Protein AF-A0A4C1ZL03-F1 (afdb_monomer_lite)

Structure (mmCIF, N/CA/C/O backbone):
data_AF-A0A4C1ZL03-F1
#
_entry.id   AF-A0A4C1ZL03-F1
#
loop_
_atom_site.group_PDB
_atom_site.id
_atom_site.type_symbol
_atom_site.label_atom_id
_atom_site.label_alt_id
_atom_site.label_comp_id
_atom_site.label_asym_id
_atom_site.label_entity_id
_atom_site.label_seq_id
_atom_site.pdbx_PDB_ins_code
_atom_site.Cartn_x
_atom_site.Cartn_y
_atom_site.Cartn_z
_atom_site.occupancy
_atom_site.B_iso_or_equiv
_atom_site.auth_seq_id
_atom_site.auth_comp_id
_atom_site.auth_asym_id
_atom_site.auth_atom_id
_atom_s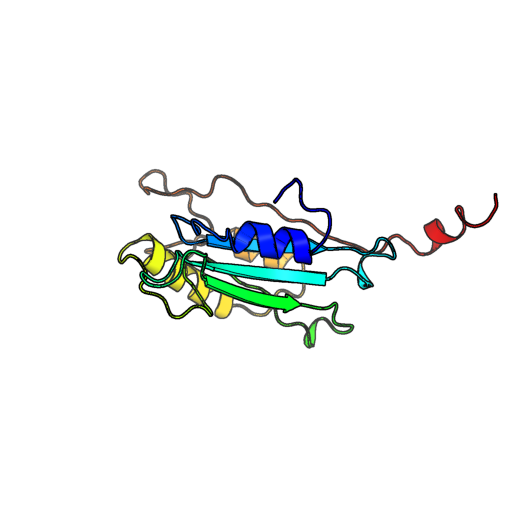ite.pdbx_PDB_model_num
ATOM 1 N N . MET A 1 1 ? -9.393 -13.201 6.104 1.00 74.69 1 MET A N 1
ATOM 2 C CA . MET A 1 1 ? -8.812 -13.179 4.743 1.00 74.69 1 MET A CA 1
ATOM 3 C C . MET A 1 1 ? -8.512 -14.567 4.201 1.00 74.69 1 MET A C 1
ATOM 5 O O . MET A 1 1 ? -9.157 -14.936 3.239 1.00 74.69 1 MET A O 1
ATOM 9 N N . LEU A 1 2 ? -7.644 -15.377 4.824 1.00 78.06 2 LEU A N 1
ATOM 10 C CA . LEU A 1 2 ? -7.278 -16.715 4.303 1.00 78.06 2 LEU A CA 1
ATOM 11 C C . LEU A 1 2 ? -8.440 -17.725 4.164 1.00 78.06 2 LEU A C 1
ATOM 13 O O . LEU A 1 2 ? -8.284 -18.742 3.504 1.00 78.06 2 LEU A O 1
ATOM 17 N N . ALA A 1 3 ? -9.590 -17.459 4.789 1.00 82.06 3 ALA A N 1
ATOM 18 C CA . ALA A 1 3 ? -10.792 -18.287 4.685 1.00 82.06 3 ALA A CA 1
ATOM 19 C C . ALA A 1 3 ? -11.801 -17.801 3.622 1.00 82.06 3 ALA A C 1
ATOM 21 O O . ALA A 1 3 ? -12.817 -18.464 3.428 1.00 82.06 3 ALA A O 1
ATOM 22 N N . ALA A 1 4 ? -11.564 -16.646 2.985 1.00 86.50 4 ALA A N 1
ATOM 23 C CA . ALA A 1 4 ? -12.469 -16.093 1.980 1.00 86.50 4 ALA A CA 1
ATOM 24 C C . ALA A 1 4 ? -12.402 -16.910 0.685 1.00 86.50 4 ALA A C 1
ATOM 26 O O . ALA A 1 4 ? -11.313 -17.213 0.197 1.00 86.50 4 ALA A O 1
ATOM 27 N N . LYS A 1 5 ? -13.565 -17.246 0.125 1.00 85.81 5 LYS A N 1
ATOM 28 C CA . LYS A 1 5 ? -13.698 -18.049 -1.101 1.00 85.81 5 LYS A CA 1
ATOM 29 C C . LYS A 1 5 ? -14.004 -17.233 -2.348 1.00 85.81 5 LYS A C 1
ATOM 31 O O . LYS A 1 5 ? -14.060 -17.801 -3.434 1.00 85.81 5 LYS A O 1
ATOM 36 N N . ASN A 1 6 ? -14.245 -15.939 -2.186 1.00 84.31 6 ASN A N 1
ATOM 37 C CA . ASN A 1 6 ? -14.479 -14.975 -3.253 1.00 84.31 6 ASN A CA 1
ATOM 38 C C . ASN A 1 6 ? -14.222 -13.555 -2.741 1.00 84.31 6 ASN A C 1
ATOM 40 O O . ASN A 1 6 ? -13.986 -13.329 -1.546 1.00 84.31 6 ASN A O 1
ATOM 44 N N . TYR A 1 7 ? -14.252 -12.605 -3.672 1.00 84.50 7 TYR A N 1
ATOM 45 C CA . TYR A 1 7 ? -14.077 -11.190 -3.382 1.00 84.50 7 TYR A CA 1
ATOM 46 C C . TYR A 1 7 ? -15.150 -10.668 -2.414 1.00 84.50 7 TYR A C 1
ATOM 48 O O . TYR A 1 7 ? -14.822 -9.934 -1.486 1.00 84.50 7 TYR A O 1
ATOM 56 N N . GLU A 1 8 ? -16.408 -11.079 -2.566 1.00 88.62 8 GLU A N 1
ATOM 57 C CA . GLU A 1 8 ? -17.522 -10.622 -1.729 1.00 88.62 8 GLU A CA 1
ATOM 58 C C . GLU A 1 8 ? -17.334 -11.031 -0.263 1.00 88.62 8 GLU A C 1
ATOM 60 O O . GLU A 1 8 ? -17.533 -10.231 0.654 1.00 88.62 8 GLU A O 1
ATOM 65 N N . GLU A 1 9 ? -16.896 -12.268 -0.022 1.00 91.38 9 GLU A N 1
ATOM 66 C CA . GLU A 1 9 ? -16.556 -12.753 1.312 1.00 91.38 9 GLU A CA 1
ATOM 67 C C . GLU A 1 9 ? -15.354 -12.008 1.892 1.00 91.38 9 GLU A C 1
ATOM 69 O O . GLU A 1 9 ? -15.373 -11.663 3.076 1.00 91.38 9 GLU A O 1
ATOM 74 N N . ALA A 1 10 ? -14.328 -11.739 1.080 1.00 91.06 10 ALA A N 1
ATOM 75 C CA . ALA A 1 10 ? -13.162 -10.972 1.501 1.00 91.06 10 ALA A CA 1
ATOM 76 C C . ALA A 1 10 ? -13.547 -9.533 1.880 1.00 91.06 10 ALA A C 1
ATOM 78 O O . ALA A 1 10 ? -13.186 -9.067 2.960 1.00 91.06 10 ALA A O 1
ATOM 79 N N . HIS A 1 11 ? -14.348 -8.866 1.047 1.00 91.56 11 HIS A N 1
ATOM 80 C CA . HIS A 1 11 ? -14.884 -7.534 1.307 1.00 91.56 11 HIS A CA 1
ATOM 81 C C . HIS A 1 11 ? -15.701 -7.507 2.602 1.00 91.56 11 HIS A C 1
ATOM 83 O O . HIS A 1 11 ? -15.475 -6.651 3.453 1.00 91.56 11 HIS A O 1
ATOM 89 N N . ARG A 1 12 ? -16.601 -8.479 2.809 1.00 92.88 12 ARG A N 1
ATOM 90 C CA . ARG A 1 12 ? -17.388 -8.591 4.047 1.00 92.88 12 ARG A CA 1
ATOM 91 C C . ARG A 1 12 ? -16.505 -8.767 5.284 1.00 92.88 12 ARG A C 1
ATOM 93 O O . ARG A 1 12 ? -16.781 -8.158 6.310 1.00 92.88 12 ARG A O 1
ATOM 100 N N . ILE A 1 13 ? -15.456 -9.588 5.197 1.00 93.44 13 ILE A N 1
ATOM 101 C CA . ILE A 1 13 ? -14.510 -9.779 6.308 1.00 93.44 13 ILE A CA 1
ATOM 102 C C . ILE A 1 13 ? -13.787 -8.470 6.639 1.00 93.44 13 ILE A C 1
ATOM 104 O O . ILE A 1 13 ? -13.601 -8.172 7.810 1.00 93.44 13 ILE A O 1
ATOM 108 N N . LEU A 1 14 ? -13.375 -7.700 5.631 1.00 93.94 14 LEU A N 1
ATOM 109 C CA . LEU A 1 14 ? -12.680 -6.426 5.844 1.00 93.94 14 LEU A CA 1
ATOM 110 C C . LEU A 1 14 ? -13.616 -5.330 6.363 1.00 93.94 14 LEU A C 1
ATOM 112 O O . LEU A 1 14 ? -13.188 -4.471 7.133 1.00 93.94 14 LEU A O 1
ATOM 116 N N . LEU A 1 15 ? -14.890 -5.379 5.967 1.00 93.56 15 LEU A N 1
ATOM 117 C CA . LEU A 1 15 ? -15.924 -4.482 6.472 1.00 93.56 15 LEU A CA 1
ATOM 118 C C . LEU A 1 15 ? -16.175 -4.710 7.969 1.00 93.56 15 LEU A C 1
ATOM 120 O O . LEU A 1 15 ? -16.457 -3.751 8.678 1.00 93.56 15 LEU A O 1
ATOM 124 N N . ASP A 1 16 ? -16.033 -5.955 8.435 1.00 92.88 16 ASP A N 1
ATOM 125 C CA . ASP A 1 16 ? -16.132 -6.361 9.843 1.00 92.88 16 ASP A CA 1
ATOM 126 C C . ASP A 1 16 ? -17.353 -5.756 10.559 1.00 92.88 16 ASP A C 1
ATOM 128 O O . ASP A 1 16 ? -17.251 -5.040 11.557 1.00 92.88 16 ASP A O 1
ATOM 132 N N . GLU A 1 17 ? -18.540 -5.987 9.990 1.00 90.62 17 GLU A N 1
ATOM 133 C CA . GLU A 1 17 ? -19.786 -5.450 10.536 1.00 90.62 17 GLU A CA 1
ATOM 134 C C . GLU A 1 17 ? -20.023 -5.914 11.984 1.00 90.62 17 GLU A C 1
ATOM 136 O O . GLU A 1 17 ? -19.937 -7.094 12.317 1.00 90.62 17 GLU A O 1
ATOM 141 N N . GLY A 1 18 ? -20.371 -4.960 12.841 1.00 89.19 18 GLY A N 1
ATOM 142 C CA . GLY A 1 18 ? -20.542 -5.100 14.283 1.00 89.19 18 GLY A CA 1
ATOM 143 C C . GLY A 1 18 ? -19.365 -4.572 15.109 1.00 89.19 18 GLY A C 1
ATOM 144 O O . GLY A 1 18 ? -19.578 -4.229 16.271 1.00 89.19 18 GLY A O 1
ATOM 145 N N . LEU A 1 19 ? -18.159 -4.474 14.538 1.00 88.69 19 LEU A N 1
ATOM 146 C CA . LEU A 1 19 ? -16.948 -4.065 15.265 1.00 88.69 19 LEU A CA 1
ATOM 147 C C . LEU A 1 19 ? -16.124 -3.034 14.489 1.00 88.69 19 LEU A C 1
ATOM 149 O O . LEU A 1 19 ? -15.834 -1.956 15.009 1.00 88.69 19 LEU A O 1
ATOM 153 N N . GLY A 1 20 ? -15.794 -3.349 13.240 1.00 91.06 20 GLY A N 1
ATOM 154 C CA . GLY A 1 20 ? -14.835 -2.612 12.435 1.00 91.06 20 GLY A CA 1
ATOM 155 C C . GLY A 1 20 ? -13.384 -2.867 12.850 1.00 91.06 20 GLY A C 1
ATOM 156 O O . GLY A 1 20 ? -13.068 -3.303 13.958 1.00 91.06 20 GLY A O 1
ATOM 157 N N . ALA A 1 21 ? -12.467 -2.540 11.945 1.00 91.12 21 ALA A N 1
ATOM 158 C CA . ALA A 1 21 ? -11.041 -2.651 12.197 1.00 91.12 21 ALA A CA 1
ATOM 159 C C . ALA A 1 21 ? -10.601 -1.695 13.318 1.00 91.12 21 ALA A C 1
ATOM 161 O O . ALA A 1 21 ? -10.973 -0.525 13.344 1.00 91.12 21 ALA A O 1
ATOM 162 N N . ALA A 1 22 ? -9.744 -2.175 14.220 1.00 88.38 22 ALA A N 1
ATOM 163 C CA . ALA A 1 22 ? -9.158 -1.324 15.257 1.00 88.38 22 ALA A CA 1
ATOM 164 C C . ALA A 1 22 ? -8.108 -0.356 14.685 1.00 88.38 22 ALA A C 1
ATOM 166 O O . ALA A 1 22 ? -8.024 0.792 15.111 1.00 88.38 22 ALA A O 1
ATOM 167 N N . ASN A 1 23 ? -7.325 -0.827 13.709 1.00 88.00 23 ASN A N 1
ATOM 168 C CA . ASN A 1 23 ? -6.247 -0.073 13.081 1.00 88.00 23 ASN A CA 1
ATOM 169 C C . ASN A 1 23 ? -6.431 -0.009 11.571 1.00 88.00 23 ASN A C 1
ATOM 171 O O . ASN A 1 23 ? -6.974 -0.923 10.951 1.00 88.00 23 ASN A O 1
ATOM 175 N N . GLY A 1 24 ? -5.895 1.064 11.004 1.00 90.81 24 GLY A N 1
ATOM 176 C CA . GLY A 1 24 ? -5.794 1.262 9.572 1.00 90.81 24 GLY A CA 1
ATOM 177 C C . GLY A 1 24 ? -4.784 0.356 8.888 1.00 90.81 24 GLY A C 1
ATOM 178 O O . GLY A 1 24 ? -3.693 0.151 9.422 1.00 90.81 24 GLY A O 1
ATOM 179 N N . PHE A 1 25 ? -5.113 -0.146 7.701 1.00 91.75 25 PHE A N 1
ATOM 180 C CA . PHE A 1 25 ? -4.168 -0.867 6.850 1.00 91.75 25 PHE A CA 1
ATOM 181 C C . PHE A 1 25 ? -4.586 -0.842 5.377 1.00 91.75 25 PHE A C 1
ATOM 183 O O . PHE A 1 25 ? -5.722 -0.533 5.029 1.00 91.75 25 PHE A O 1
ATOM 190 N N . SER A 1 26 ? -3.649 -1.204 4.504 1.00 92.25 26 SER A N 1
ATOM 191 C CA . SER A 1 26 ? -3.887 -1.425 3.079 1.00 92.25 26 SER A CA 1
ATOM 192 C C . SER A 1 26 ? -3.646 -2.895 2.761 1.00 92.25 26 SER A C 1
ATOM 194 O O . SER A 1 26 ? -2.692 -3.493 3.267 1.00 92.25 26 SER A O 1
ATOM 196 N N . VAL A 1 27 ? -4.518 -3.502 1.961 1.00 90.75 27 VAL A N 1
ATOM 197 C CA . VAL A 1 27 ? -4.391 -4.898 1.538 1.00 90.75 27 VAL A CA 1
ATOM 198 C C . VAL A 1 27 ? -4.429 -4.998 0.021 1.00 90.75 27 VAL A C 1
ATOM 200 O O . VAL A 1 27 ? -5.300 -4.435 -0.637 1.00 90.75 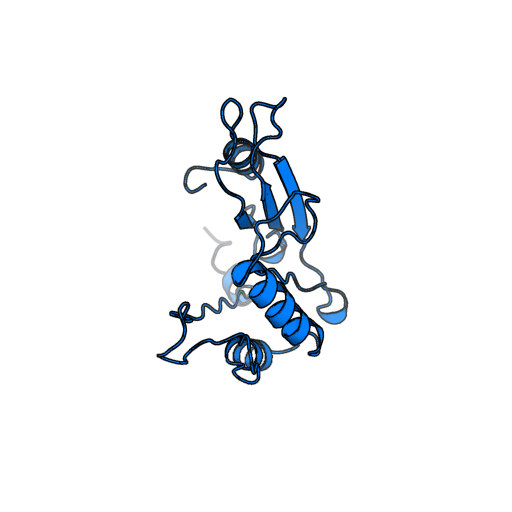27 VAL A O 1
ATOM 203 N N . ASN A 1 28 ? -3.477 -5.750 -0.526 1.00 88.25 28 ASN A N 1
ATOM 204 C CA . ASN A 1 28 ? -3.458 -6.142 -1.929 1.00 88.25 28 ASN A CA 1
ATOM 205 C C . ASN A 1 28 ? -4.014 -7.560 -2.048 1.00 88.25 28 ASN A C 1
ATOM 207 O O . ASN A 1 28 ? -3.544 -8.469 -1.362 1.00 88.25 28 ASN A O 1
ATOM 211 N N . MET A 1 29 ? -5.011 -7.750 -2.907 1.00 86.88 29 MET A N 1
ATOM 212 C CA . MET A 1 29 ? -5.637 -9.040 -3.173 1.00 86.88 29 MET A CA 1
ATOM 213 C C . MET A 1 29 ? -5.531 -9.384 -4.650 1.00 86.88 29 MET A C 1
ATOM 215 O O . MET A 1 29 ? -5.924 -8.592 -5.500 1.00 86.88 29 MET A O 1
ATOM 219 N N . PHE A 1 30 ? -5.062 -10.590 -4.941 1.00 82.88 30 PHE A N 1
ATOM 220 C CA . PHE A 1 30 ? -5.076 -11.163 -6.282 1.00 82.88 30 PHE A CA 1
ATOM 221 C C . PHE A 1 30 ? -6.182 -12.216 -6.331 1.00 82.88 30 PHE A C 1
ATOM 223 O O . PHE A 1 30 ? -6.173 -13.145 -5.521 1.00 82.88 30 PHE A O 1
ATOM 230 N N . TRP A 1 31 ? -7.134 -12.064 -7.250 1.00 79.50 31 TRP A N 1
ATOM 231 C CA . TRP A 1 31 ? -8.214 -13.025 -7.460 1.00 79.50 31 TRP A CA 1
ATOM 232 C C . TRP A 1 31 ? -8.158 -13.570 -8.883 1.00 79.50 31 TRP A C 1
ATOM 234 O O . TRP A 1 31 ? -8.140 -12.784 -9.822 1.00 79.50 31 TRP A O 1
ATOM 244 N N . THR A 1 32 ? -8.157 -14.892 -9.045 1.00 74.19 32 THR A N 1
ATOM 245 C CA . THR A 1 32 ? -8.247 -15.566 -10.350 1.00 74.19 32 THR A CA 1
ATOM 246 C C . THR A 1 32 ? -9.492 -16.446 -10.366 1.00 74.19 32 THR A C 1
ATOM 248 O O . THR A 1 32 ? -9.793 -17.121 -9.380 1.00 74.19 32 THR A O 1
ATOM 251 N N . ASP A 1 33 ? -10.228 -16.431 -11.473 1.00 70.38 33 ASP A N 1
ATOM 252 C CA . ASP A 1 33 ? -11.367 -17.323 -11.715 1.00 70.38 33 ASP A CA 1
ATOM 253 C C . ASP A 1 33 ? -10.932 -18.721 -12.206 1.00 70.38 33 ASP A C 1
ATOM 255 O O . ASP A 1 33 ? -11.769 -19.593 -12.435 1.00 70.38 33 ASP A O 1
ATOM 259 N N . GLY A 1 34 ? -9.618 -18.949 -12.331 1.00 66.44 34 GLY A N 1
ATOM 260 C CA . GLY A 1 34 ? -9.032 -20.209 -12.776 1.00 66.44 34 GLY A CA 1
ATOM 261 C C . GLY A 1 34 ? -8.833 -20.327 -14.289 1.00 66.44 34 GLY A C 1
ATOM 262 O O . GLY A 1 34 ? -8.356 -21.372 -14.728 1.00 66.44 34 GLY A O 1
ATOM 263 N N . GLN A 1 35 ? -9.146 -19.296 -15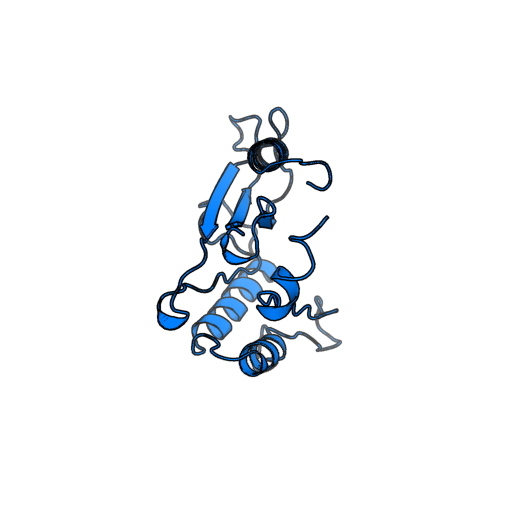.085 1.00 63.56 35 GLN A N 1
ATOM 264 C CA . GLN A 1 35 ? -8.984 -19.328 -16.548 1.00 63.56 35 GLN A CA 1
ATOM 265 C C . GLN A 1 35 ? -7.628 -18.807 -17.052 1.00 63.56 35 GLN A C 1
ATOM 267 O O . GLN A 1 35 ? -7.270 -19.003 -18.214 1.00 63.56 35 GLN A O 1
ATOM 272 N N . GLY A 1 36 ? -6.807 -18.250 -16.161 1.00 66.56 36 GLY A N 1
ATOM 273 C CA . GLY A 1 36 ? -5.439 -17.831 -16.458 1.00 66.56 36 GLY A CA 1
ATOM 274 C C . GLY A 1 36 ? -5.067 -16.534 -15.749 1.00 66.56 36 GLY A C 1
ATOM 275 O O . GLY A 1 36 ? -5.843 -15.985 -14.971 1.00 66.56 36 GLY A O 1
ATOM 276 N N . TRP A 1 37 ? -3.856 -16.032 -16.011 1.00 69.00 37 TRP A N 1
ATOM 277 C CA . TRP A 1 37 ? -3.382 -14.785 -15.400 1.00 69.00 37 TRP A CA 1
ATOM 278 C C . TRP A 1 37 ? -4.061 -13.536 -15.973 1.00 69.00 37 TRP A C 1
ATOM 280 O O . TRP A 1 37 ? -4.194 -12.531 -15.280 1.00 69.00 37 TRP A O 1
ATOM 290 N N . ARG A 1 38 ? -4.523 -13.601 -17.225 1.00 68.88 38 ARG A N 1
ATOM 291 C CA . ARG A 1 38 ? -5.239 -12.501 -17.893 1.00 68.88 38 ARG A CA 1
ATOM 292 C C . ARG A 1 38 ? -6.610 -12.224 -17.284 1.00 68.88 38 ARG A C 1
ATOM 294 O O . ARG A 1 38 ? -7.074 -11.092 -17.352 1.00 68.88 38 ARG A O 1
ATOM 301 N N . ASP A 1 39 ? -7.186 -13.234 -16.642 1.00 72.31 39 ASP A N 1
ATOM 302 C CA . ASP A 1 39 ? -8.443 -13.140 -15.902 1.00 72.31 39 ASP A CA 1
ATOM 303 C C . ASP A 1 39 ? -8.204 -12.862 -14.406 1.00 72.31 39 ASP A C 1
ATOM 305 O O . ASP A 1 39 ? -9.145 -12.759 -13.615 1.00 72.31 39 ASP A O 1
ATOM 309 N N . THR A 1 40 ? -6.938 -12.692 -13.993 1.00 76.56 40 THR A N 1
ATOM 310 C CA . THR A 1 40 ? -6.624 -12.232 -12.643 1.00 76.56 40 THR A CA 1
ATOM 311 C C . THR A 1 40 ? -6.996 -10.768 -12.496 1.00 76.56 40 THR A C 1
ATOM 313 O O . THR A 1 40 ? -6.525 -9.897 -13.228 1.00 76.56 40 THR A O 1
ATOM 316 N N . THR A 1 41 ? -7.774 -10.487 -11.462 1.00 82.06 41 THR A N 1
ATOM 317 C CA . THR A 1 41 ? -8.060 -9.129 -11.022 1.00 82.06 41 THR A CA 1
ATOM 318 C C . THR A 1 41 ? -7.240 -8.816 -9.778 1.00 82.06 41 THR A C 1
ATOM 320 O O . THR A 1 41 ? -7.211 -9.595 -8.819 1.00 82.06 41 THR A O 1
ATOM 323 N N . LEU A 1 42 ? -6.558 -7.671 -9.792 1.00 86.19 42 LEU A N 1
ATOM 324 C CA . LEU A 1 42 ? -5.856 -7.139 -8.632 1.00 86.19 42 LEU A CA 1
ATOM 325 C C . LEU A 1 42 ? -6.748 -6.102 -7.951 1.00 86.19 42 LEU A C 1
ATOM 327 O O . LEU A 1 42 ? -7.229 -5.167 -8.584 1.00 86.19 42 LEU A O 1
ATOM 331 N N . TYR A 1 43 ? -6.920 -6.226 -6.644 1.00 88.06 43 TYR A N 1
ATOM 332 C CA . TYR A 1 43 ? -7.596 -5.231 -5.827 1.00 88.06 43 TYR A CA 1
ATOM 333 C C . TYR A 1 43 ? -6.622 -4.659 -4.806 1.00 88.06 43 TYR A C 1
ATOM 335 O O . TYR A 1 43 ? -5.922 -5.408 -4.128 1.00 88.06 43 TYR A O 1
ATOM 343 N N . ASN A 1 44 ? -6.617 -3.342 -4.646 1.00 92.12 44 ASN A N 1
ATOM 344 C CA . ASN A 1 44 ? -6.064 -2.689 -3.468 1.00 92.12 44 ASN A CA 1
ATOM 345 C C . ASN A 1 44 ? -7.212 -2.132 -2.637 1.00 92.12 44 ASN A C 1
ATOM 347 O O . ASN A 1 44 ? -8.067 -1.422 -3.165 1.00 92.12 44 ASN A O 1
ATOM 351 N N . LEU A 1 45 ? -7.241 -2.459 -1.351 1.00 93.94 45 LEU A N 1
ATOM 352 C CA . LEU A 1 45 ? -8.237 -1.941 -0.427 1.00 93.94 45 LEU A CA 1
ATOM 353 C C . LEU A 1 45 ? -7.536 -1.181 0.680 1.00 93.94 45 LEU A C 1
ATOM 355 O O . LEU A 1 45 ? -6.674 -1.733 1.359 1.00 93.94 45 LEU A O 1
ATOM 359 N N . GLU A 1 46 ? -7.944 0.062 0.875 1.00 95.56 46 GLU A N 1
ATOM 360 C CA . GLU A 1 46 ? -7.644 0.806 2.087 1.00 95.56 46 GLU A CA 1
ATOM 361 C C . GLU A 1 46 ? -8.752 0.543 3.097 1.00 95.56 46 GLU A C 1
ATOM 363 O O . GLU A 1 46 ? -9.934 0.656 2.775 1.00 95.56 46 GLU A O 1
ATOM 368 N N . VAL A 1 47 ? -8.357 0.156 4.305 1.00 95.19 47 VAL A N 1
ATOM 369 C CA . VAL A 1 47 ? -9.247 -0.181 5.411 1.00 95.19 47 VAL A CA 1
ATOM 370 C C . VAL A 1 47 ? -8.939 0.767 6.548 1.00 95.19 47 VAL A C 1
ATOM 372 O O . VAL A 1 47 ? -7.818 0.762 7.053 1.00 95.19 47 VAL A O 1
ATOM 375 N N . ALA A 1 48 ? -9.923 1.558 6.958 1.00 94.94 48 ALA A N 1
ATOM 376 C CA . ALA A 1 48 ? -9.810 2.423 8.121 1.00 94.94 48 ALA A CA 1
ATOM 377 C C . ALA A 1 48 ? -10.783 2.007 9.228 1.00 94.94 48 ALA A C 1
ATOM 379 O O . ALA A 1 48 ? -11.808 1.373 8.946 1.00 94.94 48 ALA A O 1
ATOM 380 N N . PRO A 1 49 ? -10.487 2.376 10.488 1.00 92.69 49 PRO A N 1
ATOM 381 C CA . PRO A 1 49 ? -11.386 2.119 11.598 1.00 92.69 49 PRO A CA 1
ATOM 382 C C . PRO A 1 49 ? -12.782 2.684 11.380 1.00 92.69 49 PRO A C 1
ATOM 384 O O . PRO A 1 49 ? -12.998 3.589 10.565 1.00 92.69 49 PRO A O 1
ATOM 387 N N . SER A 1 50 ? -13.731 2.152 12.143 1.00 89.06 50 SER A N 1
ATOM 388 C CA . SER A 1 50 ? -15.105 2.627 12.079 1.00 89.06 50 SER A CA 1
ATOM 389 C C . SER A 1 50 ? -15.203 4.115 12.412 1.00 89.06 50 SER A C 1
ATOM 391 O O . SER A 1 50 ? -14.526 4.611 13.316 1.00 89.06 50 SER A O 1
ATOM 393 N N . LYS A 1 51 ? -16.089 4.831 11.712 1.00 81.38 51 LYS A N 1
ATOM 394 C CA . LYS A 1 51 ? -16.552 6.133 12.207 1.00 81.38 51 LYS A CA 1
ATOM 395 C C . LYS A 1 51 ? -17.359 5.885 13.475 1.00 81.38 51 LYS A C 1
ATOM 397 O O . LYS A 1 51 ? -18.064 4.889 13.556 1.00 81.38 51 LYS A O 1
ATOM 402 N N . THR A 1 52 ? -17.311 6.804 14.435 1.00 70.25 52 THR A N 1
ATOM 403 C CA . THR A 1 52 ? -17.954 6.661 15.757 1.00 70.25 52 THR A CA 1
ATOM 404 C C . THR A 1 52 ? -19.444 6.285 15.701 1.00 70.25 52 THR A C 1
ATOM 406 O O . THR A 1 52 ? -19.973 5.726 16.656 1.00 70.25 52 THR A O 1
ATOM 409 N N . GLU A 1 53 ? -20.124 6.588 14.595 1.00 73.81 53 GLU A N 1
ATOM 410 C CA . GLU A 1 53 ? -21.557 6.338 14.392 1.00 73.81 53 GLU A CA 1
ATOM 411 C C . GLU A 1 53 ? -21.862 5.049 13.614 1.00 73.81 53 GLU A C 1
ATOM 413 O O . GLU A 1 53 ? -23.008 4.606 13.570 1.00 73.81 53 GLU A O 1
ATOM 418 N N . GLU A 1 54 ? -20.852 4.432 13.005 1.00 77.69 54 GLU A N 1
ATOM 419 C CA . GLU A 1 54 ? -20.983 3.181 12.268 1.00 77.69 54 GLU A CA 1
ATOM 420 C C . GLU A 1 54 ? -20.369 2.047 13.105 1.00 77.69 54 GLU A C 1
ATOM 422 O O . GLU A 1 54 ? -19.468 2.260 13.913 1.00 77.69 54 GLU A O 1
ATOM 427 N N . ALA A 1 55 ? -20.865 0.822 12.955 1.00 89.81 55 ALA A N 1
ATOM 428 C CA . ALA A 1 55 ? -20.273 -0.364 13.573 1.00 89.81 55 ALA A CA 1
ATOM 429 C C . ALA A 1 55 ? -19.602 -1.209 12.483 1.00 89.81 55 ALA A C 1
ATOM 431 O O . ALA A 1 55 ? -19.986 -2.352 12.279 1.00 89.81 55 ALA A O 1
ATOM 432 N N . ARG A 1 56 ? -18.706 -0.619 11.683 1.00 92.88 56 ARG A N 1
ATOM 433 C CA . ARG A 1 56 ? -18.020 -1.301 10.570 1.00 92.88 56 ARG A CA 1
ATOM 434 C C . ARG A 1 56 ? -16.820 -0.495 10.082 1.00 92.88 56 ARG A C 1
ATOM 436 O O . ARG A 1 56 ? -16.824 0.728 10.157 1.00 92.88 56 ARG A O 1
ATOM 443 N N . SER A 1 57 ? -15.825 -1.160 9.516 1.00 95.12 57 SER A N 1
ATOM 444 C CA . SER A 1 57 ? -14.681 -0.502 8.883 1.00 95.12 57 SER A CA 1
ATOM 445 C C . SER A 1 57 ? -15.115 0.416 7.738 1.00 95.12 57 SER A C 1
ATOM 447 O O . SER A 1 57 ? -16.105 0.169 7.049 1.00 95.12 57 SER A O 1
ATOM 449 N N . GLN A 1 58 ? -14.315 1.442 7.473 1.00 95.12 58 GLN A N 1
ATOM 450 C CA . GLN A 1 58 ? -14.394 2.197 6.226 1.00 95.12 58 GLN A CA 1
ATOM 451 C C . GLN A 1 58 ? -13.509 1.510 5.187 1.00 95.12 58 GLN A C 1
ATOM 453 O O . GLN A 1 58 ? -12.375 1.150 5.500 1.00 95.12 58 GLN A O 1
ATOM 458 N N . LEU A 1 59 ? -14.011 1.345 3.964 1.00 94.75 59 LEU A N 1
ATOM 459 C CA . LEU A 1 59 ? -13.283 0.700 2.873 1.00 94.75 59 LEU A CA 1
ATOM 460 C C . LEU A 1 59 ? -13.230 1.612 1.649 1.00 94.75 59 LEU A C 1
ATOM 462 O O . LEU A 1 59 ? -14.261 2.140 1.235 1.00 94.75 59 LEU A O 1
ATOM 466 N N . ASP A 1 60 ? -12.053 1.729 1.038 1.00 95.31 60 ASP A N 1
ATOM 467 C CA . ASP A 1 60 ? -11.901 2.231 -0.329 1.00 95.31 60 ASP A CA 1
ATOM 468 C C . ASP A 1 60 ? -11.243 1.161 -1.203 1.00 95.31 60 ASP A C 1
ATOM 470 O O . ASP A 1 60 ? -10.102 0.747 -0.967 1.00 95.31 60 ASP A O 1
ATOM 474 N N . VAL A 1 61 ? -11.981 0.704 -2.213 1.00 92.75 61 VAL A N 1
ATOM 475 C CA . VAL A 1 61 ? -11.582 -0.391 -3.096 1.00 92.75 61 VAL A CA 1
ATOM 476 C C . VAL A 1 61 ? -11.155 0.166 -4.446 1.00 92.75 61 VAL A C 1
ATOM 478 O O . VAL A 1 61 ? -11.957 0.752 -5.171 1.00 92.75 61 VAL A O 1
ATOM 481 N N . ARG A 1 62 ? -9.918 -0.134 -4.842 1.00 90.75 62 ARG A N 1
ATOM 482 C CA . ARG A 1 62 ? -9.418 0.090 -6.196 1.00 90.75 62 ARG A CA 1
ATOM 483 C C . ARG A 1 62 ? -9.191 -1.241 -6.900 1.00 90.75 62 ARG A C 1
ATOM 485 O O . ARG A 1 62 ? -8.480 -2.102 -6.391 1.00 90.75 62 ARG A O 1
ATOM 492 N N . CYS A 1 63 ? -9.796 -1.395 -8.071 1.00 87.81 63 CYS A N 1
ATOM 493 C CA . CYS A 1 63 ? -9.674 -2.573 -8.924 1.00 87.81 63 CYS A CA 1
ATOM 494 C C . CYS A 1 63 ? -8.739 -2.271 -10.099 1.00 87.81 63 CYS A C 1
ATOM 496 O O . CYS A 1 63 ? -8.851 -1.217 -10.726 1.00 87.81 63 CYS A O 1
ATOM 498 N N . PHE A 1 64 ? -7.848 -3.206 -10.403 1.00 83.25 64 PHE A N 1
ATOM 499 C CA . PHE A 1 64 ? -6.905 -3.162 -11.510 1.00 83.25 64 PHE A CA 1
ATOM 500 C C . PHE A 1 64 ? -7.120 -4.411 -12.360 1.00 83.25 64 PHE A C 1
ATOM 502 O O . PHE A 1 64 ? -6.911 -5.539 -11.905 1.00 83.25 64 PHE A O 1
ATOM 509 N N . CYS A 1 65 ? -7.564 -4.192 -13.591 1.00 74.44 65 CYS A N 1
ATOM 510 C CA . CYS A 1 65 ? -7.690 -5.242 -14.589 1.00 74.44 65 CYS A CA 1
ATOM 511 C C . CYS A 1 65 ? -6.396 -5.339 -15.395 1.00 74.44 65 CYS A C 1
ATOM 513 O O . CYS A 1 65 ? -5.641 -4.368 -15.497 1.00 74.44 65 CYS A O 1
ATOM 515 N N . TRP A 1 66 ? -6.161 -6.500 -16.000 1.00 72.94 66 TRP A N 1
ATOM 516 C CA . TRP A 1 66 ? -5.051 -6.667 -16.924 1.00 72.94 66 TRP A CA 1
ATOM 517 C C . TRP A 1 66 ? -5.155 -5.663 -18.083 1.00 72.94 66 TRP A C 1
ATOM 519 O O . TRP A 1 66 ? -6.203 -5.537 -18.721 1.00 72.94 66 TRP A O 1
ATOM 529 N N . ALA A 1 67 ? -4.064 -4.944 -18.347 1.00 67.31 67 ALA A N 1
ATOM 530 C CA . ALA A 1 67 ? -3.953 -4.027 -19.471 1.00 67.31 67 ALA A CA 1
ATOM 531 C C . ALA A 1 67 ? -3.127 -4.683 -20.592 1.00 67.31 67 ALA A C 1
ATOM 533 O O . ALA A 1 67 ? -2.057 -5.228 -20.311 1.00 67.31 67 ALA A O 1
ATOM 534 N N . PRO A 1 68 ? -3.580 -4.617 -21.858 1.00 64.50 68 PRO A N 1
ATOM 535 C CA . PRO A 1 68 ? -2.880 -5.231 -22.985 1.00 64.50 68 PRO A CA 1
ATOM 536 C C . PRO A 1 68 ? -1.564 -4.551 -23.352 1.00 64.50 68 PRO A C 1
ATOM 538 O O . PRO A 1 68 ? -0.712 -5.177 -23.978 1.00 64.50 68 PRO A O 1
ATOM 541 N N . ASP A 1 69 ? -1.397 -3.28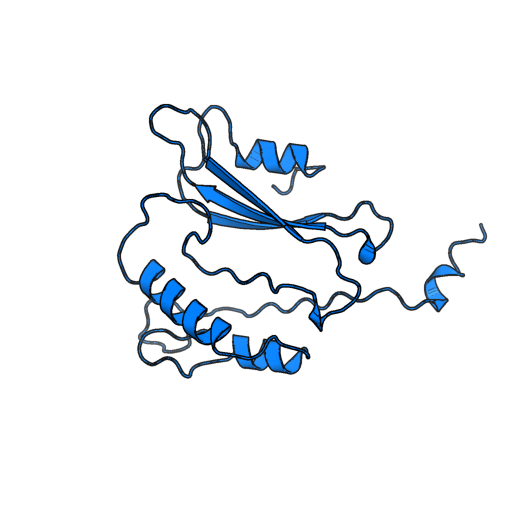9 -22.963 1.00 68.00 69 ASP A N 1
ATOM 542 C CA . ASP A 1 69 ? -0.179 -2.522 -23.173 1.00 68.00 69 ASP A CA 1
ATOM 543 C C . ASP A 1 69 ? 0.357 -2.032 -21.825 1.00 68.00 69 ASP A C 1
ATOM 545 O O . ASP A 1 69 ? -0.322 -1.288 -21.110 1.00 68.00 69 ASP A O 1
ATOM 549 N N . ALA A 1 70 ? 1.590 -2.427 -21.504 1.00 64.69 70 ALA A N 1
ATOM 550 C CA . ALA A 1 70 ? 2.294 -2.003 -20.299 1.00 64.69 70 ALA A CA 1
ATOM 551 C C . ALA A 1 70 ? 2.434 -0.473 -20.216 1.00 64.69 70 ALA A C 1
ATOM 553 O O . ALA A 1 70 ? 2.395 0.071 -19.118 1.00 64.69 70 ALA A O 1
ATOM 554 N N . ALA A 1 71 ? 2.522 0.230 -21.352 1.00 67.00 71 ALA A N 1
ATOM 555 C CA . ALA A 1 71 ? 2.592 1.693 -21.378 1.00 67.00 71 ALA A CA 1
ATOM 556 C C . ALA A 1 71 ? 1.277 2.372 -20.950 1.00 67.00 71 ALA A C 1
ATOM 558 O O . ALA A 1 71 ? 1.282 3.540 -20.568 1.00 67.00 71 ALA A O 1
ATOM 559 N N . SER A 1 72 ? 0.156 1.647 -21.005 1.00 67.75 72 SER A N 1
ATOM 560 C CA . SER A 1 72 ? -1.164 2.117 -20.561 1.00 67.75 72 SER A CA 1
ATOM 561 C C . SER A 1 72 ? -1.538 1.649 -19.151 1.00 67.75 72 SER A C 1
ATOM 563 O O . SER A 1 72 ? -2.563 2.069 -18.616 1.00 67.75 72 SER A O 1
ATOM 565 N N . ALA A 1 73 ? -0.727 0.774 -18.550 1.00 73.44 73 ALA A N 1
ATOM 566 C CA . ALA A 1 73 ? -0.967 0.252 -17.216 1.00 73.44 73 ALA A CA 1
ATOM 567 C C . ALA A 1 73 ? -0.515 1.267 -16.158 1.00 73.44 73 ALA A C 1
ATOM 569 O O . ALA A 1 73 ? 0.642 1.687 -16.129 1.00 73.44 73 ALA A O 1
ATOM 570 N N . GLU A 1 74 ? -1.414 1.635 -15.247 1.00 75.00 74 GLU A N 1
ATOM 571 C CA . GLU A 1 74 ? -1.035 2.428 -14.079 1.00 75.00 74 GLU A CA 1
ATOM 572 C C . GLU A 1 74 ? -0.414 1.523 -13.004 1.00 75.00 74 GLU A C 1
ATOM 574 O O . GLU A 1 74 ? -1.054 0.549 -12.588 1.00 75.00 74 GLU A O 1
ATOM 579 N N . PRO A 1 75 ? 0.802 1.823 -12.510 1.00 81.81 75 PRO A N 1
ATOM 580 C CA . PRO A 1 75 ? 1.393 1.050 -11.430 1.00 81.81 75 PRO A CA 1
ATOM 581 C C . PRO A 1 75 ? 0.616 1.276 -10.130 1.00 81.81 75 PRO A C 1
ATOM 583 O O . PRO A 1 75 ? 0.313 2.408 -9.745 1.00 81.81 75 PRO A O 1
ATOM 586 N N . LEU A 1 76 ? 0.344 0.190 -9.406 1.00 86.88 76 LEU A N 1
ATOM 587 C CA . LEU A 1 76 ? -0.139 0.276 -8.035 1.00 86.88 76 LEU A CA 1
ATOM 588 C C . LEU A 1 76 ? 1.057 0.456 -7.094 1.00 86.88 76 LEU A C 1
ATOM 590 O O . LEU A 1 76 ? 1.831 -0.474 -6.872 1.00 86.88 76 LEU A O 1
ATOM 594 N N . ILE A 1 77 ? 1.174 1.647 -6.514 1.00 89.12 77 ILE A N 1
ATOM 595 C CA . ILE A 1 77 ? 2.195 1.993 -5.524 1.00 89.12 77 ILE A CA 1
ATOM 596 C C . ILE A 1 77 ? 1.476 2.367 -4.229 1.00 89.12 77 ILE A C 1
ATOM 598 O O . ILE A 1 77 ? 0.563 3.189 -4.238 1.00 89.12 77 ILE A O 1
ATOM 602 N N . HIS A 1 78 ? 1.876 1.760 -3.114 1.00 91.12 78 HIS A N 1
ATOM 603 C CA . HIS A 1 78 ? 1.308 2.052 -1.799 1.00 91.12 78 HIS A CA 1
ATOM 604 C C . HIS A 1 78 ? 2.391 1.946 -0.723 1.00 91.12 78 HIS A C 1
ATOM 606 O O . HIS A 1 78 ? 3.318 1.144 -0.843 1.00 91.12 78 HIS A O 1
ATOM 612 N N . CYS A 1 79 ? 2.305 2.789 0.303 1.00 91.81 79 CYS A N 1
ATOM 613 C CA . CYS A 1 79 ? 3.213 2.777 1.448 1.00 91.81 79 CYS A CA 1
ATOM 614 C C . CYS A 1 79 ? 2.407 2.637 2.751 1.00 91.81 79 CYS A C 1
ATOM 616 O O . CYS A 1 79 ? 1.655 1.685 2.894 1.00 91.81 79 CYS A O 1
ATOM 618 N N . ASN A 1 80 ? 2.590 3.509 3.742 1.00 91.56 80 ASN A N 1
ATOM 619 C CA . ASN A 1 80 ? 1.919 3.374 5.042 1.00 91.56 80 ASN A CA 1
ATOM 620 C C . ASN A 1 80 ? 0.828 4.417 5.281 1.00 91.56 80 ASN A C 1
ATOM 622 O O . ASN A 1 80 ? 0.104 4.289 6.263 1.00 91.56 80 ASN A O 1
ATOM 626 N N . ARG A 1 81 ? 0.711 5.417 4.404 1.00 92.19 81 ARG A N 1
ATOM 627 C CA . ARG A 1 81 ? -0.370 6.400 4.445 1.00 92.19 81 ARG A CA 1
ATOM 628 C C . ARG A 1 81 ? -1.576 5.953 3.618 1.00 92.19 81 ARG A C 1
ATOM 630 O O . ARG A 1 81 ? -1.421 5.151 2.693 1.00 92.19 81 ARG A O 1
ATOM 637 N N . TYR A 1 82 ? -2.742 6.514 3.903 1.00 93.31 82 TYR A N 1
ATOM 638 C CA . TYR A 1 82 ? -3.888 6.435 2.999 1.00 93.31 82 TYR A CA 1
ATOM 639 C C . TYR A 1 82 ? -3.678 7.335 1.779 1.00 93.31 82 TYR A C 1
ATOM 641 O O . TYR A 1 82 ? -3.276 8.492 1.891 1.00 93.31 82 TYR A O 1
ATOM 649 N N . GLU A 1 83 ? -3.969 6.802 0.599 1.00 91.62 83 GLU A N 1
ATOM 650 C CA . GLU A 1 83 ? -3.967 7.542 -0.661 1.00 91.62 83 GLU A CA 1
ATOM 651 C C . GLU A 1 83 ? -5.379 7.991 -1.053 1.00 91.62 83 GLU A C 1
ATOM 653 O O . GLU A 1 83 ? -5.524 8.953 -1.807 1.00 91.62 83 GLU A O 1
ATOM 658 N N . ARG A 1 84 ? -6.421 7.284 -0.585 1.00 93.81 84 ARG A N 1
ATOM 659 C CA . ARG A 1 84 ? -7.803 7.453 -1.067 1.00 93.81 84 ARG A CA 1
ATOM 660 C C . ARG A 1 84 ? -8.795 7.717 0.056 1.00 93.81 84 ARG A C 1
ATOM 662 O O . ARG A 1 84 ? -9.637 8.606 -0.077 1.00 93.81 84 ARG A O 1
ATOM 669 N N . LEU A 1 85 ? -8.686 7.004 1.178 1.00 92.38 85 LEU A N 1
ATOM 670 C CA . LEU A 1 85 ? -9.507 7.299 2.349 1.00 92.38 85 LEU A CA 1
ATOM 671 C C . LEU A 1 85 ? -9.079 8.621 2.992 1.00 92.38 85 LEU A C 1
ATOM 673 O O . LEU A 1 85 ? -7.954 8.778 3.455 1.00 92.38 85 LEU A O 1
ATOM 677 N N . ASN A 1 86 ? -10.015 9.566 3.079 1.00 90.19 86 ASN A N 1
ATOM 678 C CA . ASN A 1 86 ? -9.815 10.816 3.804 1.00 90.19 86 ASN A CA 1
ATOM 679 C C . ASN A 1 86 ? -10.169 10.629 5.288 1.00 90.19 86 ASN A C 1
ATOM 681 O O . ASN A 1 86 ? -11.288 10.929 5.715 1.00 90.19 86 ASN A O 1
ATOM 685 N N . VAL A 1 87 ? -9.226 10.084 6.053 1.00 90.12 87 VAL A N 1
ATOM 686 C CA . VAL A 1 87 ? -9.346 9.842 7.497 1.00 90.12 87 VAL A CA 1
ATOM 687 C C . VAL A 1 87 ? -8.203 10.515 8.248 1.00 90.12 87 VAL A C 1
ATOM 689 O O . VAL A 1 87 ? -7.158 10.813 7.675 1.00 90.12 87 VAL A O 1
ATOM 692 N N . GLU A 1 88 ? -8.398 10.777 9.539 1.00 88.81 88 GLU A N 1
ATOM 693 C CA . GLU A 1 88 ? -7.326 11.321 10.368 1.00 88.81 88 GLU A CA 1
ATOM 694 C C . GLU A 1 88 ? -6.229 10.268 10.566 1.00 88.81 88 GLU A C 1
ATOM 696 O O . GLU A 1 88 ? -6.463 9.193 11.120 1.00 88.81 88 GLU A O 1
ATOM 701 N N . GLU A 1 89 ? -5.025 10.592 10.105 1.00 88.75 89 GLU A N 1
ATOM 702 C CA . GLU A 1 89 ? -3.846 9.754 10.274 1.00 88.75 89 GLU A CA 1
ATOM 703 C C . GLU A 1 89 ? -3.049 10.159 11.511 1.00 88.75 89 GLU A C 1
ATOM 705 O O . GLU A 1 89 ? -2.980 11.330 11.901 1.00 88.75 89 GLU A O 1
ATOM 710 N N . VAL A 1 90 ? -2.373 9.174 12.101 1.00 87.69 90 VAL A N 1
ATOM 711 C CA . VAL A 1 90 ? -1.362 9.440 13.123 1.00 87.69 90 VAL A CA 1
ATOM 712 C C . VAL A 1 90 ? -0.258 10.326 12.545 1.00 87.69 90 VAL A C 1
ATOM 714 O O . VAL A 1 90 ? 0.148 10.174 11.398 1.00 87.69 90 VAL A O 1
ATOM 717 N N . LYS A 1 91 ? 0.262 11.256 13.342 1.00 88.56 91 LYS A N 1
ATOM 718 C CA . LYS A 1 91 ? 1.404 12.088 12.940 1.00 88.56 91 LYS A CA 1
ATOM 719 C C . LYS A 1 91 ? 2.720 11.409 13.309 1.00 88.56 91 LYS A C 1
ATOM 721 O O . LYS A 1 91 ? 2.769 10.622 14.253 1.00 88.56 91 LYS A O 1
ATOM 726 N N . GLY A 1 92 ? 3.791 11.773 12.606 1.00 89.69 92 GLY A N 1
ATOM 727 C CA . GLY A 1 92 ? 5.159 11.381 12.941 1.00 89.69 92 GLY A CA 1
ATOM 728 C C . GLY A 1 92 ? 5.831 10.482 11.897 1.00 89.69 92 GLY A C 1
ATOM 729 O O . GLY A 1 92 ? 5.380 10.423 10.746 1.00 89.69 92 GLY A O 1
ATOM 730 N N . PRO A 1 93 ? 6.898 9.760 12.294 1.00 90.94 93 PRO A N 1
ATOM 731 C CA . PRO A 1 93 ? 7.847 9.158 11.357 1.00 90.94 93 PRO A CA 1
ATOM 732 C C . PRO A 1 93 ? 7.247 8.164 10.360 1.00 90.94 93 PRO A C 1
ATOM 734 O O . PRO A 1 93 ? 7.742 8.042 9.243 1.00 90.94 93 PRO A O 1
ATOM 737 N N . ILE A 1 94 ? 6.163 7.467 10.720 1.00 90.19 94 ILE A N 1
ATOM 738 C CA . ILE A 1 94 ? 5.515 6.495 9.827 1.00 90.19 94 ILE A CA 1
ATOM 739 C C . ILE A 1 94 ? 4.909 7.162 8.583 1.00 90.19 94 ILE A C 1
ATOM 741 O O . ILE A 1 94 ? 5.121 6.689 7.464 1.00 90.19 94 ILE A O 1
ATOM 745 N N . ILE A 1 95 ? 4.207 8.286 8.763 1.00 93.06 95 ILE A N 1
ATOM 746 C CA . ILE A 1 95 ? 3.585 9.024 7.658 1.00 93.06 95 ILE A CA 1
ATOM 747 C C . ILE A 1 95 ? 4.637 9.832 6.905 1.00 93.06 95 ILE A C 1
ATOM 749 O O . ILE A 1 95 ? 4.642 9.827 5.676 1.00 93.06 95 ILE A O 1
ATOM 753 N N . GLU A 1 96 ? 5.583 10.452 7.609 1.00 93.69 96 GLU A N 1
ATOM 754 C CA . GLU A 1 96 ? 6.695 11.175 6.981 1.00 93.69 96 GLU A CA 1
ATOM 755 C C . GLU A 1 96 ? 7.548 10.253 6.094 1.00 93.69 96 GLU A C 1
ATOM 757 O O . GLU A 1 96 ? 7.812 10.586 4.936 1.00 93.69 96 GLU A O 1
ATOM 762 N N . SER A 1 97 ? 7.892 9.055 6.585 1.00 94.06 97 SER A N 1
ATOM 763 C CA . SER A 1 97 ? 8.576 8.017 5.805 1.00 94.06 97 SER A CA 1
ATOM 764 C C . SER A 1 97 ? 7.754 7.577 4.602 1.00 94.06 97 SER A C 1
ATOM 766 O O . SER A 1 97 ? 8.296 7.423 3.507 1.00 94.06 97 SER A O 1
ATOM 768 N N . SER A 1 98 ? 6.444 7.385 4.782 1.00 93.81 98 SER A N 1
ATOM 769 C CA . SER A 1 98 ? 5.546 7.026 3.686 1.00 93.81 98 SER A CA 1
ATOM 770 C C . SER A 1 98 ? 5.571 8.081 2.581 1.00 93.81 98 SER A C 1
ATOM 772 O O . SER A 1 98 ? 5.775 7.740 1.420 1.00 93.81 98 SER A O 1
ATOM 774 N N . ILE A 1 99 ? 5.421 9.361 2.932 1.00 94.19 99 ILE A N 1
ATOM 775 C CA . ILE A 1 99 ? 5.448 10.478 1.978 1.00 94.19 99 ILE A CA 1
ATOM 776 C C . ILE A 1 99 ? 6.807 10.555 1.271 1.00 94.19 99 ILE A C 1
ATOM 778 O O . ILE A 1 99 ? 6.859 10.709 0.051 1.00 94.19 99 ILE A O 1
ATOM 782 N N . ALA A 1 100 ? 7.908 10.427 2.016 1.00 94.50 100 ALA A N 1
ATOM 783 C CA . ALA A 1 100 ? 9.255 10.488 1.459 1.00 94.50 100 ALA A CA 1
ATOM 784 C C . ALA A 1 100 ? 9.524 9.351 0.459 1.00 94.50 100 ALA A C 1
ATOM 786 O O . ALA A 1 100 ? 9.976 9.617 -0.655 1.00 94.50 100 ALA A O 1
ATOM 787 N N . ARG A 1 101 ? 9.191 8.101 0.811 1.00 94.81 101 ARG A N 1
ATOM 788 C CA . ARG A 1 101 ? 9.368 6.942 -0.080 1.00 94.81 101 ARG A CA 1
ATOM 789 C C . ARG A 1 101 ? 8.491 7.042 -1.322 1.00 94.81 101 ARG A C 1
ATOM 791 O O . ARG A 1 101 ? 8.988 6.821 -2.420 1.00 94.81 101 ARG A O 1
ATOM 798 N N . LEU A 1 102 ? 7.230 7.451 -1.174 1.00 93.94 102 LEU A N 1
ATOM 799 C CA . LEU A 1 102 ? 6.340 7.682 -2.316 1.00 93.94 102 LEU A CA 1
ATOM 800 C C . LEU A 1 102 ? 6.892 8.744 -3.261 1.00 93.94 102 LEU A C 1
ATOM 802 O O . LEU A 1 102 ? 6.876 8.550 -4.472 1.00 93.94 102 LEU A O 1
ATOM 806 N N . LYS A 1 103 ? 7.434 9.842 -2.725 1.00 93.38 103 LYS A N 1
ATOM 807 C CA . LYS A 1 103 ? 8.065 10.883 -3.541 1.00 93.38 103 LYS A CA 1
ATOM 808 C C . LYS A 1 103 ? 9.238 10.335 -4.357 1.00 93.38 103 LYS A C 1
ATOM 810 O O . LYS A 1 103 ? 9.359 10.690 -5.525 1.00 93.38 103 LYS A O 1
ATOM 815 N N . VAL A 1 104 ? 10.079 9.485 -3.763 1.00 93.56 104 VAL A N 1
ATOM 816 C CA . VAL A 1 104 ? 11.186 8.830 -4.480 1.00 93.56 104 VAL A CA 1
ATOM 817 C C . VAL A 1 104 ? 10.640 7.916 -5.575 1.00 93.56 104 VAL A C 1
ATOM 819 O O . VAL A 1 104 ? 11.024 8.081 -6.729 1.00 93.56 104 VAL A O 1
ATOM 822 N N . ILE A 1 105 ? 9.691 7.031 -5.254 1.00 92.94 105 ILE A N 1
ATOM 823 C CA . ILE A 1 105 ? 9.102 6.096 -6.226 1.00 92.94 105 ILE A CA 1
ATOM 824 C C . ILE A 1 105 ? 8.476 6.850 -7.409 1.00 92.94 105 ILE A C 1
ATOM 826 O O . ILE A 1 105 ? 8.759 6.531 -8.557 1.00 92.94 105 ILE A O 1
ATOM 830 N N . HIS A 1 106 ? 7.679 7.889 -7.147 1.00 91.19 106 HIS A N 1
ATOM 831 C CA . HIS A 1 106 ? 7.025 8.681 -8.194 1.00 91.19 106 HIS A CA 1
ATOM 832 C C . HIS A 1 106 ? 7.974 9.582 -8.992 1.00 91.19 106 HIS A C 1
ATOM 834 O O . HIS A 1 106 ? 7.578 10.097 -10.034 1.00 91.19 106 HIS A O 1
ATOM 840 N N . SER A 1 107 ? 9.198 9.810 -8.510 1.00 90.44 107 SER A N 1
ATOM 841 C CA . SER A 1 107 ? 10.208 10.561 -9.263 1.00 90.44 107 SER A CA 1
ATOM 842 C C . SER A 1 107 ? 10.939 9.713 -10.305 1.00 90.44 107 SER A C 1
ATOM 844 O O . SER A 1 107 ? 11.608 10.273 -11.171 1.00 90.44 107 SER A O 1
ATOM 846 N N . GLN A 1 108 ? 10.821 8.386 -10.216 1.00 87.19 108 GLN A N 1
ATOM 847 C CA . GLN A 1 108 ? 11.413 7.459 -11.172 1.00 87.19 108 GLN A CA 1
ATOM 848 C C . GLN A 1 108 ? 10.456 7.174 -12.332 1.00 87.19 108 GLN A C 1
ATOM 850 O O . GLN A 1 108 ? 9.238 7.326 -12.220 1.00 87.19 108 GLN A O 1
ATOM 855 N N . GLU A 1 109 ? 11.017 6.756 -13.464 1.00 84.94 109 GLU A N 1
ATOM 856 C CA . GLU A 1 109 ? 10.217 6.273 -14.586 1.00 84.94 109 GLU A CA 1
ATOM 857 C C . GLU A 1 109 ? 9.489 4.980 -14.210 1.00 84.94 109 GLU A C 1
ATOM 859 O O . GLU A 1 109 ? 9.966 4.193 -13.388 1.00 84.94 109 GLU A O 1
ATOM 864 N N . VAL A 1 110 ? 8.328 4.747 -14.830 1.00 82.69 110 VAL A N 1
ATOM 865 C CA . VAL A 1 110 ? 7.575 3.506 -14.624 1.00 82.69 110 VAL A CA 1
ATOM 866 C C . VAL A 1 110 ? 8.474 2.320 -15.003 1.00 82.69 110 VAL A C 1
ATOM 868 O O . VAL A 1 110 ? 8.962 2.270 -16.137 1.00 82.69 110 VAL A O 1
ATOM 871 N N . PRO A 1 111 ? 8.713 1.361 -14.090 1.00 82.62 111 PRO A N 1
ATOM 872 C CA . PRO A 1 111 ? 9.625 0.256 -14.349 1.00 82.62 111 PRO A CA 1
ATOM 873 C C . PRO A 1 111 ? 9.176 -0.597 -15.542 1.00 82.62 111 PRO A C 1
ATOM 875 O O . PRO A 1 111 ? 8.199 -1.336 -15.467 1.00 82.62 111 PRO A O 1
ATOM 878 N N . ALA A 1 112 ? 9.920 -0.520 -16.646 1.00 79.06 112 ALA A N 1
ATOM 879 C CA . ALA A 1 112 ? 9.686 -1.343 -17.838 1.00 79.06 112 ALA A CA 1
ATOM 880 C C . ALA A 1 112 ? 10.318 -2.747 -17.753 1.00 79.06 112 ALA A C 1
ATOM 882 O O . ALA A 1 112 ? 10.061 -3.601 -18.600 1.00 79.06 112 ALA A O 1
ATOM 883 N N . ALA A 1 113 ? 11.170 -2.982 -16.751 1.00 83.19 113 ALA A N 1
ATOM 884 C CA . ALA A 1 113 ? 11.925 -4.213 -16.574 1.00 83.19 113 ALA A CA 1
ATOM 885 C C . ALA A 1 113 ? 12.036 -4.579 -15.091 1.00 83.19 113 ALA A C 1
ATOM 887 O O . ALA A 1 113 ? 11.963 -3.721 -14.206 1.00 83.19 113 ALA A O 1
ATOM 888 N N . ARG A 1 114 ? 12.242 -5.870 -14.824 1.00 87.31 114 ARG A N 1
ATOM 889 C CA . ARG A 1 114 ? 12.381 -6.406 -13.465 1.00 87.31 114 ARG A CA 1
ATOM 890 C C . ARG A 1 114 ? 13.573 -5.789 -12.733 1.00 87.31 114 ARG A C 1
ATOM 892 O O . ARG A 1 114 ? 13.506 -5.548 -11.535 1.00 87.31 114 ARG A O 1
ATOM 899 N N . GLU A 1 115 ? 14.652 -5.520 -13.451 1.00 90.06 115 GLU A N 1
ATOM 900 C CA . GLU A 1 115 ? 15.879 -4.936 -12.918 1.00 90.06 115 GLU A CA 1
ATOM 901 C C . GLU A 1 115 ? 15.607 -3.556 -12.308 1.00 90.06 115 GLU A C 1
ATOM 903 O O . GLU A 1 115 ? 16.034 -3.301 -11.187 1.00 90.06 115 GLU A O 1
ATOM 908 N N . HIS A 1 116 ? 14.785 -2.730 -12.963 1.00 89.06 116 HIS A N 1
ATOM 909 C CA . HIS A 1 116 ? 14.379 -1.423 -12.436 1.00 89.06 116 HIS A CA 1
ATOM 910 C C . HIS A 1 116 ? 13.549 -1.546 -11.147 1.00 89.06 116 HIS A C 1
ATOM 912 O O . HIS A 1 116 ? 13.677 -0.719 -10.248 1.00 89.06 116 HIS A O 1
ATOM 918 N N . ILE A 1 117 ? 12.723 -2.596 -11.013 1.00 90.31 117 ILE A N 1
ATOM 919 C CA . ILE A 1 117 ? 12.003 -2.877 -9.757 1.00 90.31 117 ILE A CA 1
ATOM 920 C C . ILE A 1 117 ? 12.996 -3.211 -8.641 1.00 90.31 117 ILE A C 1
ATOM 922 O O . ILE A 1 117 ? 12.873 -2.697 -7.532 1.00 90.31 117 ILE A O 1
ATOM 926 N N . ILE A 1 118 ? 13.991 -4.052 -8.926 1.00 92.06 118 ILE A N 1
ATOM 927 C CA . ILE A 1 118 ? 15.010 -4.437 -7.942 1.00 92.06 118 ILE A CA 1
ATOM 928 C C . ILE A 1 118 ? 15.841 -3.223 -7.521 1.00 92.06 118 ILE A C 1
ATOM 930 O O . ILE A 1 118 ? 16.082 -3.044 -6.327 1.00 92.06 118 ILE A O 1
ATOM 934 N N . GLU A 1 119 ? 16.253 -2.386 -8.471 1.00 92.56 119 GLU A N 1
ATOM 935 C CA . GLU A 1 119 ? 16.986 -1.145 -8.208 1.00 92.56 119 GLU A CA 1
ATOM 936 C C . GLU A 1 119 ? 16.176 -0.196 -7.324 1.00 92.56 119 GLU A C 1
ATOM 938 O O . GLU A 1 119 ? 16.678 0.243 -6.288 1.00 92.56 119 GLU A O 1
ATOM 943 N N . LEU A 1 120 ? 14.903 0.040 -7.661 1.00 93.06 120 LEU A N 1
ATOM 944 C CA . LEU A 1 120 ? 13.998 0.862 -6.858 1.00 93.06 120 LEU A CA 1
ATOM 945 C C . LEU A 1 120 ? 13.862 0.324 -5.427 1.00 93.06 120 LEU A C 1
ATOM 947 O O . LEU A 1 120 ? 14.007 1.073 -4.463 1.00 93.06 120 LEU A O 1
ATOM 951 N N . LEU A 1 121 ? 13.596 -0.977 -5.273 1.00 94.06 121 LEU A N 1
ATOM 952 C CA . LEU A 1 121 ? 13.414 -1.613 -3.962 1.00 94.06 121 LEU A CA 1
ATOM 953 C C . LEU A 1 121 ? 14.709 -1.694 -3.145 1.00 94.06 121 LEU A C 1
ATOM 955 O O . LEU A 1 121 ? 14.643 -1.915 -1.936 1.00 94.06 121 LEU A O 1
ATOM 959 N N . SER A 1 122 ? 15.861 -1.496 -3.786 1.00 94.44 122 SER A N 1
ATOM 960 C CA . SER A 1 122 ? 17.181 -1.451 -3.155 1.00 94.44 122 SER A CA 1
ATOM 961 C C . SER A 1 122 ? 17.673 -0.018 -2.917 1.00 94.44 122 SER A C 1
ATOM 963 O O . SER A 1 122 ? 18.801 0.159 -2.456 1.00 94.44 122 SER A O 1
ATOM 965 N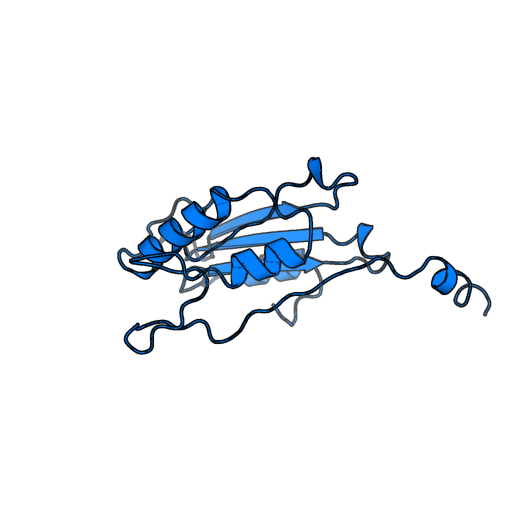 N . ASP A 1 123 ? 16.871 1.010 -3.225 1.00 94.50 123 ASP A N 1
ATOM 966 C CA . ASP A 1 123 ? 17.292 2.406 -3.107 1.00 94.50 123 ASP A CA 1
ATOM 967 C C . ASP A 1 123 ? 17.574 2.794 -1.647 1.00 94.50 123 ASP A C 1
ATOM 969 O O . ASP A 1 123 ? 16.715 2.724 -0.760 1.00 94.50 123 ASP A O 1
ATOM 973 N N . THR A 1 124 ? 18.799 3.268 -1.420 1.00 95.25 124 THR A N 1
ATOM 974 C CA . THR A 1 124 ? 19.267 3.802 -0.137 1.00 95.25 124 THR A CA 1
ATOM 975 C C . THR A 1 124 ? 19.610 5.291 -0.216 1.00 95.25 124 THR A C 1
ATOM 977 O O . THR A 1 124 ? 20.360 5.785 0.629 1.00 95.25 124 THR A O 1
ATOM 980 N N . SER A 1 125 ? 19.157 6.002 -1.253 1.00 92.06 125 SER A N 1
ATOM 981 C CA . SER A 1 125 ? 19.600 7.373 -1.547 1.00 92.06 125 SER A CA 1
ATOM 982 C C . SER A 1 125 ? 18.980 8.417 -0.612 1.00 92.06 125 SER A C 1
ATOM 984 O O . SER A 1 125 ? 19.537 9.501 -0.427 1.00 92.06 125 SER A O 1
ATOM 986 N N . GLY A 1 126 ? 17.865 8.072 0.036 1.00 88.94 126 GLY A N 1
ATOM 987 C CA . GLY A 1 126 ? 17.206 8.912 1.030 1.00 88.94 126 GLY A CA 1
ATOM 988 C C . GLY A 1 126 ? 18.094 9.273 2.231 1.00 88.94 126 GLY A C 1
ATOM 989 O O . GLY A 1 126 ? 18.749 8.414 2.835 1.00 88.94 126 GLY A O 1
ATOM 990 N N . ILE A 1 127 ? 18.088 10.561 2.592 1.00 88.19 127 ILE A N 1
ATOM 991 C CA . ILE A 1 127 ? 18.818 11.095 3.754 1.00 88.19 127 ILE A CA 1
ATOM 992 C C . ILE A 1 127 ? 18.060 10.756 5.039 1.00 88.19 127 ILE A C 1
ATOM 994 O O . ILE A 1 127 ? 18.595 10.074 5.913 1.00 88.19 127 ILE A O 1
ATOM 998 N N . ASP A 1 128 ? 16.802 11.189 5.123 1.00 90.38 128 ASP A N 1
ATOM 999 C CA . ASP A 1 128 ? 15.965 10.970 6.303 1.00 90.38 128 ASP A CA 1
ATOM 1000 C C . ASP A 1 128 ? 15.285 9.599 6.235 1.00 90.38 128 ASP A C 1
ATOM 1002 O O . ASP A 1 128 ? 15.395 8.804 7.164 1.00 90.38 128 ASP A O 1
ATOM 1006 N N . TYR A 1 129 ? 14.678 9.272 5.090 1.00 93.94 129 TYR A N 1
ATOM 1007 C CA . TYR A 1 129 ? 13.940 8.026 4.876 1.00 93.94 129 TYR A CA 1
ATOM 1008 C C . TYR A 1 129 ? 14.340 7.360 3.558 1.00 93.94 129 TYR A C 1
ATOM 1010 O O . TYR A 1 129 ? 14.299 7.998 2.506 1.00 93.94 129 TYR A O 1
ATOM 1018 N N . ARG A 1 130 ? 14.700 6.074 3.617 1.00 94.88 130 ARG A N 1
ATOM 1019 C CA . ARG A 1 130 ? 15.117 5.248 2.470 1.00 94.88 130 ARG A CA 1
ATOM 1020 C C . ARG A 1 130 ? 14.028 4.254 2.085 1.00 94.88 130 ARG A C 1
ATOM 1022 O O . ARG A 1 130 ? 13.224 3.881 2.937 1.00 94.88 130 ARG A O 1
ATOM 1029 N N . ILE A 1 131 ? 14.012 3.808 0.828 1.00 95.06 131 ILE A N 1
ATOM 1030 C CA . ILE A 1 131 ? 13.147 2.689 0.416 1.00 95.06 131 ILE A CA 1
ATOM 1031 C C . ILE A 1 131 ? 13.675 1.395 1.039 1.00 95.06 131 ILE A C 1
ATOM 1033 O O . ILE A 1 131 ? 12.931 0.684 1.716 1.00 95.06 131 ILE A O 1
ATOM 1037 N N . PHE A 1 132 ? 14.971 1.135 0.874 1.00 96.62 132 PHE A N 1
ATOM 1038 C CA . PHE A 1 132 ? 15.673 0.076 1.577 1.00 96.62 132 PHE A CA 1
ATOM 1039 C C . PHE A 1 132 ? 16.369 0.641 2.814 1.00 96.62 132 PHE A C 1
ATOM 1041 O O . PHE A 1 132 ? 17.398 1.316 2.717 1.00 96.62 132 PHE A O 1
ATOM 1048 N N . GLU A 1 133 ? 15.812 0.383 3.996 1.00 95.50 133 GLU A N 1
ATOM 1049 C CA . GLU A 1 133 ? 16.408 0.851 5.242 1.00 95.50 133 GLU A CA 1
ATOM 1050 C C . GLU A 1 133 ? 17.288 -0.229 5.870 1.00 95.50 133 GLU A C 1
ATOM 1052 O O . GLU A 1 133 ? 16.832 -1.316 6.222 1.00 95.50 133 GLU A O 1
ATOM 1057 N N . SER A 1 134 ? 18.571 0.086 6.020 1.00 94.88 134 SER A N 1
ATOM 1058 C CA . SER A 1 134 ? 19.591 -0.837 6.525 1.00 94.88 134 SER A CA 1
ATOM 1059 C C . S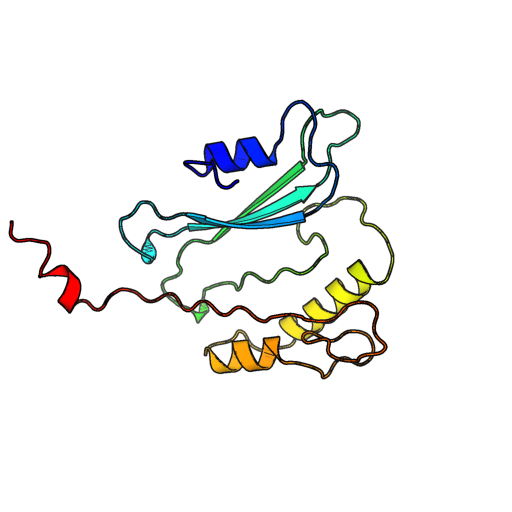ER A 1 134 ? 20.555 -0.180 7.515 1.00 94.88 134 SER A C 1
ATOM 1061 O O . SER A 1 134 ? 21.560 -0.790 7.898 1.00 94.88 134 SER A O 1
ATOM 1063 N N . ARG A 1 135 ? 20.305 1.077 7.906 1.00 94.50 135 ARG A N 1
ATOM 1064 C CA . ARG A 1 135 ? 21.096 1.786 8.917 1.00 94.50 135 ARG A CA 1
ATOM 1065 C C . ARG A 1 135 ? 20.790 1.202 10.290 1.00 94.50 135 ARG A C 1
ATOM 1067 O O . ARG A 1 135 ? 19.667 1.272 10.764 1.00 94.50 135 ARG A O 1
ATOM 1074 N N . LYS A 1 136 ? 21.795 0.601 10.930 1.00 88.06 136 LYS A N 1
ATOM 1075 C CA . LYS A 1 136 ? 21.634 -0.151 12.192 1.00 88.06 136 LYS A CA 1
ATOM 1076 C C . LYS A 1 136 ? 21.150 0.695 13.372 1.00 88.06 136 LYS A C 1
ATOM 1078 O O . LYS A 1 136 ? 20.698 0.139 14.363 1.00 88.06 136 LYS A O 1
ATOM 1083 N N . ASP A 1 137 ? 21.320 2.003 13.280 1.00 88.75 137 ASP A N 1
ATOM 1084 C CA . ASP A 1 137 ? 20.908 3.012 14.249 1.00 88.75 137 ASP A CA 1
ATOM 1085 C C . ASP A 1 137 ? 19.484 3.542 14.004 1.00 88.75 137 ASP A C 1
ATOM 1087 O O . ASP A 1 137 ? 19.028 4.411 14.741 1.00 88.75 137 ASP A O 1
ATOM 1091 N N . TRP A 1 138 ? 18.771 3.009 13.007 1.00 88.81 138 TRP A N 1
ATOM 1092 C CA . TRP A 1 138 ? 17.385 3.366 12.716 1.00 88.81 138 TRP A CA 1
ATOM 1093 C C . TRP A 1 138 ? 16.382 2.449 13.424 1.00 88.81 138 TRP A C 1
ATOM 1095 O O . TRP A 1 138 ? 16.635 1.262 13.628 1.00 88.81 138 TRP A O 1
ATOM 1105 N N . GLU A 1 139 ? 15.212 2.989 13.768 1.00 87.75 139 GLU A N 1
ATOM 1106 C CA . GLU A 1 139 ? 14.170 2.259 14.511 1.00 87.75 139 GLU A CA 1
ATOM 1107 C C . GLU A 1 139 ? 13.469 1.177 13.675 1.00 87.75 139 GLU A C 1
ATOM 1109 O O . GLU A 1 139 ? 12.978 0.185 14.213 1.00 87.75 139 GLU A O 1
ATOM 1114 N N . VAL A 1 140 ? 13.417 1.363 12.354 1.00 88.94 140 VAL A N 1
ATOM 1115 C CA . VAL A 1 140 ? 12.732 0.472 11.410 1.00 88.94 140 VAL A CA 1
ATOM 1116 C C . VAL A 1 140 ? 13.716 0.047 10.332 1.00 88.94 140 VAL A C 1
ATOM 1118 O O . VAL A 1 140 ? 14.345 0.898 9.714 1.00 88.94 140 VAL A O 1
ATOM 1121 N N . LEU A 1 141 ? 13.824 -1.260 10.090 1.00 93.81 141 LEU A N 1
ATOM 1122 C CA . LEU A 1 141 ? 14.717 -1.846 9.090 1.00 93.81 141 LEU A CA 1
ATOM 1123 C C . LEU A 1 141 ? 13.922 -2.640 8.056 1.00 93.81 141 LEU A C 1
ATOM 1125 O O . LEU A 1 141 ? 12.957 -3.331 8.395 1.00 93.81 141 LEU A O 1
ATOM 1129 N N . THR A 1 142 ? 14.375 -2.612 6.805 1.00 94.44 142 THR A N 1
ATOM 1130 C CA . THR A 1 142 ? 13.885 -3.517 5.767 1.00 94.44 142 THR A CA 1
ATOM 1131 C C . THR A 1 142 ? 14.459 -4.910 6.019 1.00 94.44 142 THR A C 1
ATOM 1133 O O . THR A 1 142 ? 15.657 -5.142 5.877 1.00 94.44 142 THR A O 1
ATOM 1136 N N . ILE A 1 143 ? 13.598 -5.855 6.404 1.00 94.62 143 ILE A N 1
ATOM 1137 C CA . ILE A 1 143 ? 14.006 -7.237 6.712 1.00 94.62 143 ILE A CA 1
ATOM 1138 C C . ILE A 1 143 ? 14.005 -8.157 5.486 1.00 94.62 143 ILE A C 1
ATOM 1140 O O . ILE A 1 143 ? 14.699 -9.171 5.481 1.00 94.62 143 ILE A O 1
ATOM 1144 N N . ALA A 1 144 ? 13.211 -7.830 4.464 1.00 93.69 144 ALA A N 1
ATOM 1145 C CA . ALA A 1 144 ? 13.065 -8.630 3.256 1.00 93.69 144 ALA A CA 1
ATOM 1146 C C . ALA A 1 144 ? 12.537 -7.783 2.092 1.00 93.69 144 ALA A C 1
ATOM 1148 O O . ALA A 1 144 ? 11.776 -6.837 2.297 1.00 93.69 144 ALA A O 1
ATOM 1149 N N . ILE A 1 145 ? 12.900 -8.189 0.875 1.00 92.00 145 ILE A N 1
ATOM 1150 C CA . ILE A 1 145 ? 12.259 -7.771 -0.372 1.00 92.00 145 ILE A CA 1
ATOM 1151 C C . ILE A 1 145 ? 11.598 -9.011 -0.975 1.00 92.00 145 ILE A C 1
ATOM 1153 O O . ILE A 1 145 ? 12.227 -10.066 -1.067 1.00 92.00 145 ILE A O 1
ATOM 1157 N N . GLY A 1 146 ? 10.338 -8.880 -1.382 1.00 89.25 146 GLY A N 1
ATOM 1158 C CA . GLY A 1 146 ? 9.632 -9.884 -2.169 1.00 89.25 146 GLY A CA 1
ATOM 1159 C C . GLY A 1 146 ? 9.428 -9.381 -3.592 1.00 89.25 146 GLY A C 1
ATOM 1160 O O . GLY A 1 146 ? 8.911 -8.286 -3.783 1.00 89.25 146 GLY A O 1
ATOM 1161 N N . ASP A 1 147 ? 9.810 -10.191 -4.572 1.00 86.25 147 ASP A N 1
ATOM 1162 C CA . ASP A 1 147 ? 9.540 -9.963 -5.989 1.00 86.25 147 ASP A CA 1
ATOM 1163 C C . ASP A 1 147 ? 8.872 -11.220 -6.553 1.00 86.25 147 ASP A C 1
ATOM 1165 O O . ASP A 1 147 ? 9.410 -12.325 -6.443 1.00 86.25 147 ASP A O 1
ATOM 1169 N N . ILE A 1 148 ? 7.668 -11.052 -7.098 1.00 81.31 148 ILE A N 1
ATOM 1170 C CA . ILE A 1 148 ? 6.860 -12.132 -7.658 1.00 81.31 148 ILE A CA 1
ATOM 1171 C C . ILE A 1 148 ? 6.609 -11.796 -9.120 1.00 81.31 148 ILE A C 1
ATOM 1173 O O . ILE A 1 148 ? 5.796 -10.933 -9.448 1.00 81.31 148 ILE A O 1
ATOM 1177 N N . LEU A 1 149 ? 7.290 -12.523 -10.002 1.00 78.00 149 LEU A N 1
ATOM 1178 C CA . LEU A 1 149 ? 7.063 -12.424 -11.431 1.00 78.00 149 LEU A CA 1
ATOM 1179 C C . LEU A 1 149 ? 5.990 -13.421 -11.849 1.00 78.00 149 LEU A C 1
ATOM 1181 O O . LEU A 1 149 ? 6.191 -14.633 -11.752 1.00 78.00 149 LEU A O 1
ATOM 1185 N N . VAL A 1 150 ? 4.883 -12.907 -12.370 1.00 72.88 150 VAL A N 1
ATOM 1186 C CA . VAL A 1 150 ? 3.828 -13.745 -12.932 1.00 72.88 150 VAL A CA 1
ATOM 1187 C C . VAL A 1 150 ? 3.914 -13.720 -14.452 1.00 72.88 150 VAL A C 1
ATOM 1189 O O . VAL A 1 150 ? 4.012 -12.658 -15.062 1.00 72.88 150 VAL A O 1
ATOM 1192 N N . ARG A 1 151 ? 3.940 -14.906 -15.062 1.00 68.06 151 ARG A N 1
ATOM 1193 C CA . ARG A 1 151 ? 4.020 -15.103 -16.514 1.00 68.06 151 ARG A CA 1
ATOM 1194 C C . ARG A 1 151 ? 2.872 -15.999 -16.956 1.00 68.06 151 ARG A C 1
ATOM 1196 O O . ARG A 1 151 ? 2.514 -16.921 -16.224 1.00 68.06 151 ARG A O 1
ATOM 1203 N N . ASP A 1 152 ? 2.352 -15.763 -18.159 1.00 61.56 152 ASP A N 1
ATOM 1204 C CA . ASP A 1 152 ? 1.499 -16.751 -18.821 1.00 61.56 152 ASP A CA 1
ATOM 1205 C C . ASP A 1 152 ? 2.299 -18.061 -18.987 1.00 61.56 152 ASP A C 1
ATOM 1207 O O . ASP A 1 152 ? 3.502 -18.010 -19.288 1.00 61.56 152 ASP A O 1
ATOM 1211 N N . PRO A 1 153 ? 1.680 -19.239 -18.786 1.00 53.75 153 PRO A N 1
ATOM 1212 C CA . PRO A 1 153 ? 2.325 -20.495 -19.134 1.00 53.75 153 PRO A CA 1
ATOM 1213 C C . PRO A 1 153 ? 2.654 -20.503 -20.638 1.00 53.75 153 PRO A C 1
ATOM 1215 O O . PRO A 1 153 ? 1.899 -19.940 -21.436 1.00 53.75 153 PRO A O 1
ATOM 1218 N N . PRO A 1 154 ? 3.776 -21.119 -21.052 1.00 51.62 154 PRO A N 1
ATOM 1219 C CA . PRO A 1 154 ? 4.102 -21.240 -22.466 1.00 51.62 154 PRO A CA 1
ATOM 1220 C C . PRO A 1 154 ? 2.963 -21.948 -23.214 1.00 51.62 154 PRO A C 1
ATOM 1222 O O . PRO A 1 154 ? 2.397 -22.921 -22.714 1.00 51.62 154 PRO A O 1
ATOM 1225 N N . ILE A 1 155 ? 2.649 -21.452 -24.415 1.00 55.78 155 ILE A N 1
ATOM 1226 C CA . ILE A 1 155 ? 1.542 -21.909 -25.280 1.00 55.78 155 ILE A CA 1
ATOM 1227 C C . ILE A 1 155 ? 1.566 -23.437 -25.488 1.00 55.78 155 ILE A C 1
ATOM 1229 O O . ILE A 1 155 ? 0.515 -24.072 -25.565 1.00 55.78 155 ILE A O 1
ATOM 1233 N N . ASP A 1 156 ? 2.751 -24.045 -25.472 1.00 52.75 156 ASP A N 1
ATOM 1234 C CA . ASP A 1 156 ? 2.941 -25.484 -25.678 1.00 52.75 156 ASP A CA 1
ATOM 1235 C C . ASP A 1 156 ? 2.402 -26.356 -24.524 1.00 52.75 156 ASP A C 1
ATOM 1237 O O . ASP A 1 156 ? 2.118 -27.534 -24.726 1.00 52.75 156 ASP A O 1
ATOM 1241 N N . ALA A 1 157 ? 2.189 -25.793 -23.328 1.00 53.09 157 ALA A N 1
ATOM 1242 C CA . ALA A 1 157 ? 1.656 -26.523 -22.173 1.00 53.09 157 ALA A CA 1
ATOM 1243 C C . ALA A 1 157 ? 0.118 -26.652 -22.174 1.00 53.09 157 ALA A C 1
ATOM 1245 O O . ALA A 1 157 ? -0.435 -27.414 -21.382 1.00 53.09 157 ALA A O 1
ATOM 1246 N N . GLN A 1 158 ? -0.595 -25.935 -23.053 1.00 48.66 158 GLN A N 1
ATOM 1247 C CA . GLN A 1 158 ? -2.062 -26.010 -23.140 1.00 48.66 158 GLN A CA 1
ATOM 1248 C C . GLN A 1 158 ? -2.563 -27.132 -24.064 1.00 48.66 158 GLN A C 1
ATOM 1250 O O . GLN A 1 158 ? -3.733 -27.500 -23.999 1.00 48.66 158 GLN A O 1
ATOM 1255 N N . HIS A 1 159 ? -1.684 -27.725 -24.878 1.00 47.06 159 HIS A N 1
ATOM 1256 C CA . HIS A 1 159 ? -2.044 -28.828 -25.776 1.00 47.06 159 HIS A CA 1
ATOM 1257 C C . HIS A 1 159 ? -1.977 -30.223 -25.128 1.00 47.06 159 HIS A C 1
ATOM 1259 O O . HIS A 1 159 ? -2.548 -31.163 -25.681 1.00 47.06 159 HIS A O 1
ATOM 1265 N N . GLU A 1 160 ? -1.352 -30.380 -23.955 1.00 45.91 160 GLU A N 1
ATOM 1266 C CA . GLU A 1 160 ? -1.241 -31.688 -23.278 1.00 45.91 160 GLU A CA 1
ATOM 1267 C C . GLU A 1 160 ? -2.389 -31.999 -22.301 1.00 45.91 160 GLU A C 1
ATOM 1269 O O . GLU A 1 160 ? -2.528 -33.137 -21.863 1.00 45.91 160 GLU A O 1
ATOM 1274 N N . LEU A 1 161 ? -3.266 -31.034 -22.000 1.00 47.94 161 LEU A N 1
ATOM 1275 C CA . LEU A 1 161 ? -4.403 -31.226 -21.082 1.00 47.94 161 LEU A CA 1
ATOM 1276 C C . LEU A 1 161 ? -5.759 -31.393 -21.794 1.00 47.94 161 LEU A C 1
ATOM 1278 O O . LEU A 1 161 ? -6.784 -31.542 -21.135 1.00 47.94 161 LEU A O 1
ATOM 1282 N N . GLY A 1 162 ? -5.774 -31.386 -23.132 1.00 43.69 162 GLY A N 1
ATOM 1283 C CA . GLY A 1 162 ? -6.990 -31.465 -23.955 1.00 43.69 162 GLY A CA 1
ATOM 1284 C C . GLY A 1 162 ? -7.324 -32.843 -24.532 1.00 43.69 162 GLY A C 1
ATOM 1285 O O . GLY A 1 162 ? -8.248 -32.939 -25.333 1.00 43.69 162 GLY A O 1
ATOM 1286 N N . ASN A 1 163 ? -6.594 -33.899 -24.165 1.00 42.59 163 ASN A N 1
ATOM 1287 C CA . ASN A 1 163 ? -6.854 -35.264 -24.627 1.00 42.59 163 ASN A CA 1
ATOM 1288 C C . ASN A 1 163 ? -6.816 -36.244 -23.451 1.00 42.59 163 ASN A C 1
ATOM 1290 O O . ASN A 1 163 ? -5.824 -36.947 -23.313 1.00 42.59 163 ASN A O 1
ATOM 1294 N N . HIS A 1 164 ? -7.870 -36.302 -22.631 1.00 39.81 164 HIS A N 1
ATOM 1295 C CA . HIS A 1 164 ? -8.311 -37.518 -21.928 1.00 39.81 164 HIS A CA 1
ATOM 1296 C C . HIS A 1 164 ? -9.765 -37.393 -21.472 1.00 39.81 164 HIS A C 1
ATOM 1298 O O . HIS A 1 164 ? -10.118 -36.343 -20.894 1.00 39.81 164 HIS A O 1
#

InterPro domains:
  IPR047801 Peptidase C45 [PTHR34180] (1-135)

Radius of gyration: 19.12 Å; chains: 1; bounding box: 43×50×42 Å

Foldseek 3Di:
DVPDPDPVSVVCVQFVAQAEDPAWDKDWDWDAPPPFPQRIKIKIKTWGGDDPPGRTIDIDIDIAHDDPDPVPGDDDDFAQDDPPDPDDDDDDDRVVLRVVLVVQVVVDDDDPDPVVVVCSCCFPPDPSHTSAADPPPDPDGDPDDDDDDDDTDPPVVVVVVPDD

Organism: Eumeta variegata (NCBI:txid151549)

Secondary structure (DSSP, 8-state):
-TT-SSHHHHHHHHHTTTT--SS-EEEEEEE--SS-STTPEEEEEEEEPPPTT-SS-EEEEEEEPPPS-GGGPPP----SS-SS---PPPPSHHHHHHHHHHHHHHHSPP--SHHHHHHHHT----SS--SS---TTSS------------PPPGGGGSSSS--

pLDDT: mean 83.97, std 13.05, range [39.81, 96.62]

Sequence (164 aa):
MLAAKNYEEAHRILLDEGLGAANGFSVNMFWTDGQGWRDTTLYNLEVAPSKTEEARSQLDVRCFCWAPDAASAEPLIHCNRYERLNVEEVKGPIIESSIARLKVIHSQEVPAAREHIIELLSDTSGIDYRIFESRKDWEVLTIAIGDILVRDPPIDAQHELGNH